Protein AF-A0A090RK33-F1 (afdb_monomer_lite)

Sequence (151 aa):
MLLEAMMSAGLDEEGARKAISLGEDEPYLIERVTELEAEVFFLESMLAEKTRNYVGRDQAAQERRQLGELILESVSSMPVFISNEQKAAIMRLESQDDMKVVANMFESIGRANFGDLPIGQSQSVIVDRAEGHNQTILKHSISFDAQRKFG

Structure (mmCIF, N/CA/C/O backbone):
data_AF-A0A090RK33-F1
#
_entry.id   AF-A0A090RK33-F1
#
loop_
_atom_site.group_PDB
_atom_site.id
_atom_site.type_symbol
_atom_site.label_atom_id
_atom_site.label_alt_id
_atom_site.label_comp_id
_atom_site.label_asym_id
_atom_site.label_entity_id
_atom_site.label_seq_id
_atom_site.pdbx_PDB_ins_code
_atom_site.Cartn_x
_atom_site.Cartn_y
_atom_site.Cartn_z
_atom_site.occupancy
_atom_site.B_iso_or_equiv
_atom_site.auth_seq_id
_atom_site.auth_comp_id
_atom_site.auth_asym_id
_atom_site.auth_atom_id
_atom_site.pdbx_PDB_model_num
ATOM 1 N N . MET A 1 1 ? 41.409 7.367 -56.963 1.00 67.31 1 MET A N 1
ATOM 2 C CA . MET A 1 1 ? 42.375 6.915 -55.936 1.00 67.31 1 MET A CA 1
ATOM 3 C C . MET A 1 1 ? 41.826 5.821 -55.018 1.00 67.31 1 MET A C 1
ATOM 5 O O . MET A 1 1 ? 42.338 4.721 -55.131 1.00 67.31 1 MET A O 1
ATOM 9 N N . LEU A 1 2 ? 40.805 6.031 -54.168 1.00 73.81 2 LEU A N 1
ATOM 10 C CA . LEU A 1 2 ? 40.283 4.940 -53.307 1.00 73.81 2 LEU A CA 1
ATOM 11 C C . LEU A 1 2 ? 39.613 3.814 -54.121 1.00 73.81 2 LEU A C 1
ATOM 13 O O . LEU A 1 2 ? 39.944 2.648 -53.947 1.00 73.81 2 LEU A O 1
ATOM 17 N N . LEU A 1 3 ? 38.747 4.174 -55.076 1.00 73.62 3 LEU A N 1
ATOM 18 C CA . LEU A 1 3 ? 38.077 3.219 -55.968 1.00 73.62 3 LEU A CA 1
ATOM 19 C C . LEU A 1 3 ? 39.083 2.371 -56.769 1.00 73.62 3 LEU A C 1
ATOM 21 O O . LEU A 1 3 ? 38.978 1.152 -56.808 1.00 73.62 3 LEU A O 1
ATOM 25 N N . GLU A 1 4 ? 40.104 3.008 -57.344 1.00 77.69 4 GLU A N 1
ATOM 26 C CA . GLU A 1 4 ? 41.168 2.320 -58.093 1.00 77.69 4 GLU A CA 1
ATOM 27 C C . GLU A 1 4 ? 42.019 1.406 -57.205 1.00 77.69 4 GLU A C 1
ATOM 29 O O . GLU A 1 4 ? 42.438 0.345 -57.656 1.00 77.69 4 GLU A O 1
ATOM 34 N N . ALA A 1 5 ? 42.262 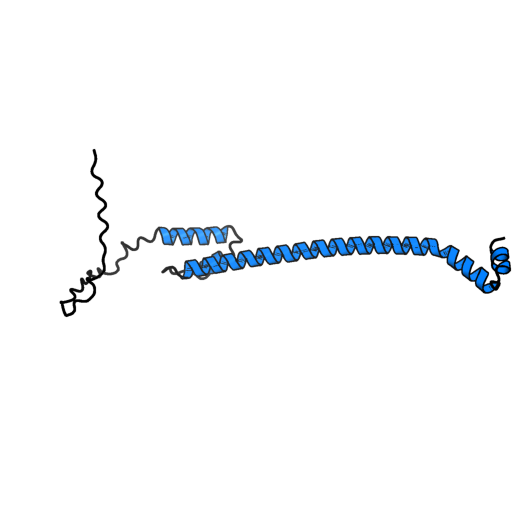1.788 -55.946 1.00 78.94 5 ALA A N 1
ATOM 35 C CA . ALA A 1 5 ? 42.975 0.952 -54.983 1.00 78.94 5 ALA A CA 1
ATOM 36 C C . ALA A 1 5 ? 42.158 -0.285 -54.568 1.00 78.94 5 ALA A C 1
ATOM 38 O O . ALA A 1 5 ? 42.719 -1.348 -54.329 1.00 78.94 5 ALA A O 1
ATOM 39 N N . MET A 1 6 ? 40.829 -0.171 -54.515 1.00 74.38 6 MET A N 1
ATOM 40 C CA . MET A 1 6 ? 39.944 -1.305 -54.229 1.00 74.38 6 MET A CA 1
ATOM 41 C C . MET A 1 6 ? 39.801 -2.229 -55.443 1.00 74.38 6 MET A C 1
ATOM 43 O O . MET A 1 6 ? 39.843 -3.449 -55.297 1.00 74.38 6 MET A O 1
ATOM 47 N N . MET A 1 7 ? 39.735 -1.659 -56.648 1.00 77.56 7 MET A N 1
ATOM 48 C CA . MET A 1 7 ? 39.747 -2.430 -57.893 1.00 77.56 7 MET A C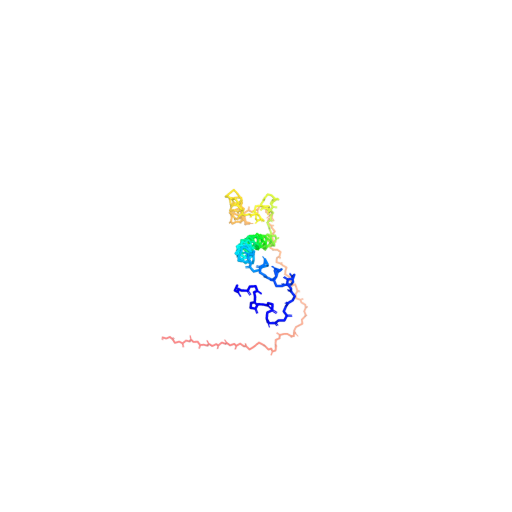A 1
ATOM 49 C C . MET A 1 7 ? 41.085 -3.156 -58.108 1.00 77.56 7 MET A C 1
ATOM 51 O O . MET A 1 7 ? 41.099 -4.300 -58.556 1.00 77.56 7 MET A O 1
ATOM 55 N N . SER A 1 8 ? 42.219 -2.547 -57.735 1.00 81.31 8 SER A N 1
ATOM 56 C CA . SER A 1 8 ? 43.533 -3.209 -57.794 1.00 81.31 8 SER A CA 1
ATOM 57 C C . SER A 1 8 ? 43.729 -4.279 -56.712 1.00 81.31 8 SER A C 1
ATOM 59 O O . SER A 1 8 ? 44.517 -5.202 -56.911 1.00 81.31 8 SER A O 1
ATOM 61 N N . ALA A 1 9 ? 42.974 -4.211 -55.610 1.00 79.38 9 ALA A N 1
ATOM 62 C CA . ALA A 1 9 ? 42.894 -5.252 -54.584 1.00 79.38 9 ALA A CA 1
ATOM 63 C C . ALA A 1 9 ? 41.984 -6.439 -54.973 1.00 79.38 9 ALA A C 1
ATOM 65 O O . ALA A 1 9 ? 41.846 -7.383 -54.196 1.00 79.38 9 ALA A O 1
ATOM 66 N N . GLY A 1 10 ? 41.391 -6.419 -56.174 1.00 78.31 10 GLY A N 1
ATOM 67 C CA . GLY A 1 10 ? 40.610 -7.530 -56.722 1.00 78.31 10 GLY A CA 1
ATOM 68 C C . GLY A 1 10 ?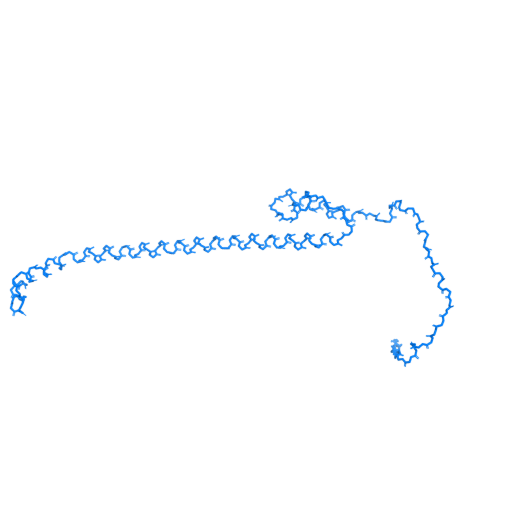 39.102 -7.450 -56.479 1.00 78.31 10 GLY A C 1
ATOM 69 O O . GLY A 1 10 ? 38.414 -8.438 -56.730 1.00 78.31 10 GLY A O 1
ATOM 70 N N . LEU A 1 11 ? 38.579 -6.308 -56.016 1.00 80.75 11 LEU A N 1
ATOM 71 C CA . LEU A 1 11 ? 37.135 -6.058 -56.012 1.00 80.75 11 LEU A CA 1
ATOM 72 C C . LEU A 1 11 ? 36.652 -5.685 -57.418 1.00 80.75 11 LEU A C 1
ATOM 74 O O . LEU A 1 11 ? 37.313 -4.943 -58.147 1.00 80.75 11 LEU A O 1
ATOM 78 N N . ASP A 1 12 ? 35.476 -6.181 -57.785 1.00 85.12 12 ASP A N 1
ATOM 79 C CA . ASP A 1 12 ? 34.761 -5.727 -58.969 1.00 85.12 12 ASP A CA 1
ATOM 80 C C . ASP A 1 12 ? 34.331 -4.260 -58.807 1.00 85.12 12 ASP A C 1
ATOM 82 O O . ASP A 1 12 ? 34.156 -3.754 -57.699 1.00 85.12 12 ASP A O 1
ATOM 86 N N . GLU A 1 13 ? 34.186 -3.536 -59.920 1.00 81.56 13 GLU A N 1
ATOM 87 C CA . GLU A 1 13 ? 33.856 -2.104 -59.882 1.00 81.56 13 GLU A CA 1
ATOM 88 C C . GLU A 1 13 ? 32.536 -1.842 -59.136 1.00 81.56 13 GLU A C 1
ATOM 90 O O . GLU A 1 13 ? 32.405 -0.860 -58.404 1.00 81.56 13 GLU A O 1
ATOM 95 N N . GLU A 1 14 ? 31.571 -2.750 -59.278 1.00 78.25 14 GLU A N 1
ATOM 96 C CA . GLU A 1 14 ? 30.273 -2.672 -58.617 1.00 78.25 14 GLU A CA 1
ATOM 97 C C . GLU A 1 14 ? 30.380 -2.936 -57.105 1.00 78.25 14 GLU A C 1
ATOM 99 O O . GLU A 1 14 ? 29.824 -2.173 -56.310 1.00 78.25 14 GLU A O 1
ATOM 104 N N . GLY A 1 15 ? 31.167 -3.930 -56.679 1.00 76.38 15 GLY A N 1
ATOM 105 C CA . GLY A 1 15 ? 31.439 -4.196 -55.266 1.00 76.38 15 GLY A CA 1
ATOM 106 C C . GLY A 1 15 ? 32.278 -3.107 -54.598 1.00 76.38 15 GLY A C 1
ATOM 107 O O . GLY A 1 15 ? 31.989 -2.727 -53.463 1.00 76.38 15 GLY A O 1
ATOM 108 N N . ALA A 1 16 ? 33.255 -2.530 -55.305 1.00 78.06 16 ALA A N 1
ATOM 109 C CA . ALA A 1 16 ? 34.055 -1.408 -54.814 1.00 78.06 16 ALA A CA 1
ATOM 110 C C . ALA A 1 16 ? 33.200 -0.145 -54.612 1.00 78.06 16 ALA A C 1
ATOM 112 O O . ALA A 1 16 ? 33.298 0.505 -53.572 1.00 78.06 16 ALA A O 1
ATOM 113 N N . ARG A 1 17 ? 32.305 0.178 -55.558 1.00 76.69 17 ARG A N 1
ATOM 114 C CA . ARG A 1 17 ? 31.351 1.294 -55.409 1.00 76.69 17 ARG A CA 1
ATOM 115 C C . ARG A 1 17 ? 30.373 1.057 -54.263 1.00 76.69 17 ARG A C 1
ATOM 117 O O . ARG A 1 17 ? 30.116 1.976 -53.490 1.00 76.69 17 ARG A O 1
ATOM 124 N N . LYS A 1 18 ? 29.871 -0.172 -54.116 1.00 76.62 18 LYS A N 1
ATOM 125 C CA . LYS A 1 18 ? 28.947 -0.534 -53.035 1.00 76.62 18 LYS A CA 1
ATOM 126 C C . LYS A 1 18 ? 29.607 -0.435 -51.657 1.00 76.62 18 LYS A C 1
ATOM 128 O O . LYS A 1 18 ? 29.000 0.102 -50.736 1.00 76.62 18 LYS A O 1
ATOM 133 N N . ALA A 1 19 ? 30.856 -0.879 -51.523 1.00 71.12 19 ALA A N 1
ATOM 134 C CA . ALA A 1 19 ? 31.624 -0.762 -50.284 1.00 71.12 19 ALA A CA 1
ATOM 135 C C . ALA A 1 19 ? 31.890 0.701 -49.891 1.00 71.12 19 ALA A C 1
ATOM 137 O O . ALA A 1 19 ? 31.779 1.044 -48.717 1.00 71.12 19 ALA A O 1
ATOM 138 N N . ILE A 1 20 ? 32.179 1.567 -50.868 1.00 73.19 20 ILE A N 1
ATOM 139 C CA . ILE A 1 20 ? 32.341 3.008 -50.631 1.00 73.19 20 ILE A CA 1
ATOM 140 C C . ILE A 1 20 ? 31.012 3.631 -50.188 1.00 73.19 20 ILE A C 1
ATOM 142 O O . ILE A 1 20 ? 30.992 4.322 -49.178 1.00 73.19 20 ILE A O 1
ATOM 146 N N . SER A 1 21 ? 29.896 3.312 -50.856 1.00 71.62 21 SER A N 1
ATOM 147 C CA . SER A 1 21 ? 28.578 3.835 -50.459 1.00 71.62 21 SER A CA 1
ATOM 148 C C . SER A 1 21 ? 28.126 3.363 -49.072 1.00 71.62 21 SER A C 1
ATOM 150 O O . SER A 1 21 ? 27.534 4.134 -48.329 1.00 71.62 21 SER A O 1
ATOM 152 N N . LEU A 1 22 ? 28.446 2.121 -48.682 1.00 67.62 22 LEU A N 1
ATOM 153 C CA . LEU A 1 22 ? 28.168 1.634 -47.326 1.00 67.62 22 LEU A CA 1
ATOM 154 C C . LEU A 1 22 ? 29.016 2.368 -46.278 1.00 67.62 22 LEU A C 1
ATOM 156 O O . LEU A 1 22 ? 28.509 2.697 -45.212 1.00 67.62 22 LEU A O 1
ATOM 160 N N . GLY A 1 23 ? 30.286 2.649 -46.584 1.00 64.38 23 GLY A N 1
ATOM 161 C CA . GLY A 1 23 ? 31.172 3.395 -45.689 1.00 64.38 23 GLY A CA 1
ATOM 162 C C . GLY A 1 23 ? 30.801 4.873 -45.520 1.00 64.38 23 GLY A C 1
ATOM 163 O O . GLY A 1 23 ? 31.182 5.474 -44.518 1.00 64.38 23 GLY A O 1
ATOM 164 N N . GLU A 1 24 ? 30.065 5.459 -46.468 1.00 64.94 24 GLU A N 1
ATOM 165 C CA . GLU A 1 24 ? 29.602 6.854 -46.405 1.00 64.94 24 GLU A CA 1
ATOM 166 C C . GLU A 1 24 ? 28.380 7.037 -45.480 1.00 64.94 24 GLU A C 1
ATOM 168 O O . GLU A 1 24 ? 28.282 8.071 -44.816 1.00 64.94 24 GLU A O 1
ATOM 173 N N . ASP A 1 25 ? 27.511 6.025 -45.358 1.00 63.41 25 ASP A N 1
ATOM 174 C CA . ASP A 1 25 ? 26.303 6.059 -44.509 1.00 63.41 25 ASP A CA 1
ATOM 175 C C . ASP A 1 25 ? 26.499 5.431 -43.105 1.00 63.41 25 ASP A C 1
ATOM 177 O O . ASP A 1 25 ? 25.783 5.770 -42.160 1.00 63.41 25 ASP A O 1
ATOM 181 N N . GLU A 1 26 ? 27.498 4.556 -42.928 1.00 62.34 26 GLU A N 1
ATOM 182 C CA . GLU A 1 26 ? 27.897 3.932 -41.648 1.00 62.34 26 GLU A CA 1
ATOM 183 C C . GLU A 1 26 ? 28.073 4.894 -40.450 1.00 62.34 26 GLU A C 1
ATOM 185 O O . GLU A 1 26 ? 27.560 4.576 -39.374 1.00 62.34 26 GLU A O 1
ATOM 190 N N . PRO A 1 27 ? 28.735 6.068 -40.558 1.00 63.50 27 PRO A N 1
ATOM 191 C CA . PRO A 1 27 ? 28.944 6.930 -39.390 1.00 63.50 27 PRO A CA 1
ATOM 192 C C . PRO A 1 27 ? 27.631 7.455 -38.789 1.00 63.50 27 PRO A C 1
ATOM 194 O O . PRO A 1 27 ? 27.517 7.545 -37.567 1.00 63.50 27 PRO A O 1
ATOM 197 N N . TYR A 1 28 ? 26.618 7.720 -39.620 1.00 70.44 28 TYR A N 1
ATOM 198 C CA . TYR A 1 28 ? 25.293 8.150 -39.158 1.00 70.44 28 TYR A CA 1
ATOM 199 C C . TYR A 1 28 ? 24.502 7.007 -38.518 1.00 70.44 28 TYR A C 1
ATOM 201 O O . TYR A 1 28 ? 23.726 7.227 -37.588 1.00 70.44 28 TYR A O 1
ATOM 209 N N . LEU A 1 29 ? 24.699 5.776 -38.996 1.00 76.62 29 LEU A N 1
ATOM 210 C CA . LEU A 1 29 ? 24.074 4.592 -38.411 1.00 76.62 29 LEU A CA 1
ATOM 211 C C . LEU A 1 29 ? 24.670 4.272 -37.041 1.00 76.62 29 LEU A C 1
ATOM 213 O O . LEU A 1 29 ? 23.917 3.976 -36.117 1.00 76.62 29 LEU A O 1
ATOM 217 N N . ILE A 1 30 ? 25.991 4.382 -36.886 1.00 81.69 30 ILE A N 1
ATOM 218 C CA . ILE A 1 30 ? 26.664 4.166 -35.601 1.00 81.69 30 ILE A CA 1
ATOM 219 C C . ILE A 1 30 ? 26.205 5.209 -34.580 1.00 81.69 30 ILE A C 1
ATOM 221 O O . ILE A 1 30 ? 25.823 4.836 -33.476 1.00 81.69 30 ILE A O 1
ATOM 225 N N . GLU A 1 31 ? 26.186 6.494 -34.943 1.00 83.31 31 GLU A N 1
ATOM 226 C CA . GLU A 1 31 ? 25.705 7.563 -34.056 1.00 83.31 31 GLU A CA 1
ATOM 227 C C . GLU A 1 31 ? 24.237 7.352 -33.663 1.00 83.31 31 GLU A C 1
ATOM 229 O O . GLU A 1 31 ? 23.875 7.445 -32.492 1.00 83.31 31 GLU A O 1
ATOM 234 N N . ARG A 1 32 ? 23.387 6.955 -34.615 1.00 82.88 32 ARG A N 1
ATOM 235 C CA . ARG A 1 32 ? 21.981 6.678 -34.318 1.00 82.88 32 ARG A CA 1
ATOM 236 C C . ARG A 1 32 ? 21.792 5.464 -33.408 1.00 82.88 32 ARG A C 1
ATOM 238 O O . ARG A 1 32 ? 20.897 5.466 -32.566 1.00 82.88 32 ARG A O 1
ATOM 245 N N . VAL A 1 33 ? 22.593 4.418 -33.592 1.00 88.62 33 VAL A N 1
ATOM 246 C CA . VAL A 1 33 ? 22.543 3.215 -32.752 1.00 88.62 33 VAL A CA 1
ATOM 247 C C . VAL A 1 33 ? 23.013 3.537 -31.338 1.00 88.62 33 VAL A C 1
ATOM 249 O O . VAL A 1 33 ? 22.324 3.164 -30.394 1.00 88.62 33 VAL A O 1
ATOM 252 N N . THR A 1 34 ? 24.101 4.291 -31.169 1.00 88.50 34 THR A N 1
ATOM 253 C CA . THR A 1 34 ? 24.590 4.662 -29.831 1.00 88.50 34 THR A CA 1
ATOM 254 C C . THR A 1 34 ? 23.619 5.583 -29.092 1.00 88.50 34 THR A C 1
ATOM 256 O O . THR A 1 34 ? 23.419 5.413 -27.888 1.00 88.50 34 THR A O 1
ATOM 259 N N . GLU A 1 35 ? 22.958 6.514 -29.789 1.00 92.31 35 GLU A N 1
ATOM 260 C CA . GLU A 1 35 ? 21.871 7.324 -29.223 1.00 92.31 35 GLU A CA 1
ATOM 261 C C . GLU A 1 35 ? 20.715 6.457 -28.712 1.00 92.31 35 GLU A C 1
ATOM 263 O O . GLU A 1 35 ? 20.247 6.636 -27.586 1.00 92.31 35 GLU A O 1
ATOM 268 N N . LEU A 1 36 ? 20.259 5.503 -29.530 1.00 92.81 36 LEU A N 1
ATOM 269 C CA . LEU A 1 36 ? 19.161 4.606 -29.173 1.00 92.81 36 LEU A CA 1
ATOM 270 C C . LEU A 1 36 ? 19.543 3.677 -28.019 1.00 92.81 36 LEU A C 1
ATOM 272 O O . LEU A 1 36 ? 18.731 3.442 -27.129 1.00 92.81 36 LEU A O 1
ATOM 276 N N . GLU A 1 37 ? 20.774 3.174 -27.993 1.00 92.94 37 GLU A N 1
ATOM 277 C CA . GLU A 1 37 ? 21.291 2.370 -26.883 1.00 92.94 37 GLU A CA 1
ATOM 278 C C . GLU A 1 37 ? 21.335 3.175 -25.577 1.00 92.94 37 GLU A C 1
ATOM 280 O O . GLU A 1 37 ? 20.924 2.675 -24.526 1.00 92.94 37 GLU A O 1
ATOM 285 N N . ALA A 1 38 ? 21.766 4.439 -25.636 1.00 94.88 38 ALA A N 1
ATOM 286 C CA . ALA A 1 38 ? 21.752 5.333 -24.482 1.00 94.88 38 ALA A CA 1
ATOM 287 C C . ALA A 1 38 ? 20.321 5.609 -23.987 1.00 94.88 38 ALA A C 1
ATOM 289 O O . ALA A 1 38 ? 20.075 5.621 -22.777 1.00 94.88 38 ALA A O 1
ATOM 290 N N . GLU A 1 39 ? 19.365 5.786 -24.904 1.00 96.25 39 GLU A N 1
ATOM 291 C CA . GLU A 1 39 ? 17.947 5.954 -24.574 1.00 96.25 39 GLU A CA 1
ATOM 292 C C . GLU A 1 39 ? 17.358 4.690 -23.932 1.00 96.25 39 GLU A C 1
ATOM 294 O O . GLU A 1 39 ? 16.682 4.779 -22.904 1.00 96.25 39 GLU A O 1
ATOM 299 N N . VAL A 1 40 ? 17.658 3.506 -24.474 1.00 96.06 40 VAL A N 1
ATOM 300 C CA . VAL A 1 40 ? 17.235 2.220 -23.898 1.00 96.06 40 VAL A CA 1
ATOM 301 C C . VAL A 1 40 ? 17.774 2.070 -22.481 1.00 96.06 40 VAL A C 1
ATOM 303 O O . VAL A 1 40 ? 17.000 1.800 -21.565 1.00 96.06 40 VAL A O 1
ATOM 306 N N . PHE A 1 41 ? 19.065 2.327 -22.268 1.00 96.31 41 PHE A N 1
ATOM 307 C CA . PHE A 1 41 ? 19.671 2.236 -20.942 1.00 96.31 41 PHE A CA 1
ATOM 308 C C . PHE A 1 41 ? 19.008 3.188 -19.933 1.00 96.31 41 PHE A C 1
ATOM 310 O O . PHE A 1 41 ? 18.744 2.825 -18.782 1.00 96.31 41 PHE A O 1
ATOM 317 N N . PHE A 1 42 ? 18.686 4.410 -20.361 1.00 96.44 42 PHE A N 1
ATOM 318 C CA . PHE A 1 42 ? 17.964 5.367 -19.530 1.00 96.44 42 PHE A CA 1
ATOM 319 C C . PHE A 1 42 ? 16.554 4.872 -19.170 1.00 96.44 42 PHE A C 1
ATOM 321 O O . PHE A 1 42 ? 16.157 4.920 -18.001 1.00 96.44 42 PHE A O 1
ATOM 328 N N . LEU A 1 43 ? 15.806 4.359 -20.148 1.00 96.56 43 LEU A N 1
ATOM 329 C CA . LEU A 1 43 ? 14.457 3.835 -19.936 1.00 96.56 43 LEU A CA 1
ATOM 330 C C . LEU A 1 43 ? 14.453 2.597 -19.034 1.00 96.56 43 LEU A C 1
ATOM 332 O O . LEU A 1 43 ? 13.594 2.483 -18.157 1.00 96.56 43 LEU A O 1
ATOM 336 N N . GLU A 1 44 ? 15.424 1.701 -19.194 1.00 96.06 44 GLU A N 1
ATOM 337 C CA . GLU A 1 44 ? 15.609 0.539 -18.325 1.00 96.06 44 GLU A CA 1
ATOM 338 C C . GLU A 1 44 ? 15.902 0.957 -16.882 1.00 96.06 44 GLU A C 1
ATOM 340 O O . GLU A 1 44 ? 15.301 0.417 -15.950 1.00 96.06 44 GLU A O 1
ATOM 345 N N . SER A 1 45 ? 16.746 1.974 -16.687 1.00 95.50 45 SER A N 1
ATOM 346 C CA . SER A 1 45 ? 17.022 2.548 -15.366 1.00 95.50 45 SER A CA 1
ATOM 347 C C . SER A 1 45 ? 15.756 3.125 -14.719 1.00 95.50 45 SER A C 1
ATOM 349 O O . SER A 1 45 ? 15.423 2.788 -13.578 1.00 95.50 45 SER A O 1
ATOM 351 N N . MET A 1 46 ? 14.975 3.915 -15.467 1.00 95.69 46 MET A N 1
ATOM 352 C CA . MET A 1 46 ? 13.693 4.447 -14.987 1.00 95.69 46 MET A CA 1
ATOM 353 C C . MET A 1 46 ? 12.690 3.339 -14.640 1.00 95.69 46 MET A C 1
ATOM 355 O O . MET A 1 46 ? 11.937 3.456 -13.667 1.00 95.69 46 MET A O 1
ATOM 359 N N . LEU A 1 47 ? 12.648 2.266 -15.432 1.00 94.31 47 LEU A N 1
ATOM 360 C CA . LEU A 1 47 ? 11.764 1.128 -15.191 1.00 94.31 47 LEU A CA 1
ATOM 361 C C . LEU A 1 47 ? 12.188 0.369 -13.932 1.00 94.31 47 LEU A C 1
ATOM 363 O O . LEU A 1 47 ? 11.335 0.051 -13.096 1.00 94.31 47 LEU A O 1
ATOM 367 N N . ALA A 1 48 ? 13.487 0.129 -13.753 1.00 94.00 48 ALA A N 1
ATOM 368 C CA . ALA A 1 48 ? 14.033 -0.499 -12.557 1.00 94.00 48 ALA A CA 1
ATOM 369 C C . ALA A 1 48 ? 13.713 0.322 -11.297 1.00 94.00 48 ALA A C 1
ATOM 371 O O . ALA A 1 48 ? 13.253 -0.233 -10.295 1.00 94.00 48 ALA A O 1
ATOM 372 N N . GLU A 1 49 ? 13.868 1.647 -11.358 1.00 91.19 49 GLU A N 1
ATOM 373 C CA . GLU A 1 49 ? 13.534 2.544 -10.252 1.00 91.19 49 GLU A CA 1
ATOM 374 C C . GLU A 1 49 ? 12.034 2.518 -9.928 1.00 91.19 49 GLU A C 1
ATOM 376 O O . GLU A 1 49 ? 11.644 2.340 -8.769 1.00 91.19 49 GLU A O 1
ATOM 381 N N . LYS A 1 50 ? 11.168 2.623 -10.946 1.00 91.25 50 LYS A N 1
ATOM 382 C CA . LYS A 1 50 ? 9.715 2.513 -10.752 1.00 91.25 50 LYS A CA 1
ATOM 383 C C . LYS A 1 50 ? 9.335 1.181 -10.121 1.00 91.25 50 LYS A C 1
ATOM 385 O O . LYS A 1 50 ? 8.580 1.168 -9.153 1.00 91.25 50 LYS A O 1
ATOM 390 N N . THR A 1 51 ? 9.876 0.079 -10.630 1.00 90.31 51 THR A N 1
ATOM 391 C CA . THR A 1 51 ? 9.581 -1.266 -10.121 1.00 90.31 51 THR A CA 1
ATOM 392 C C . THR A 1 51 ? 9.997 -1.396 -8.660 1.00 90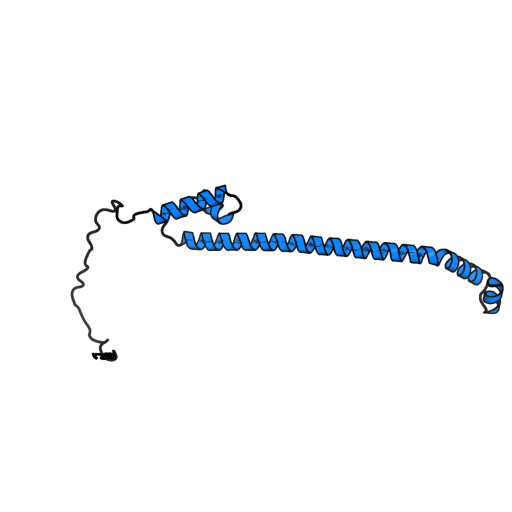.31 51 THR A C 1
ATOM 394 O O . THR A 1 51 ? 9.207 -1.853 -7.837 1.00 90.31 51 THR A O 1
ATOM 397 N N . ARG A 1 52 ? 11.188 -0.904 -8.299 1.00 88.75 52 ARG A N 1
ATOM 398 C CA . ARG A 1 52 ? 11.655 -0.869 -6.907 1.00 88.75 52 ARG A CA 1
ATOM 399 C C . ARG A 1 52 ? 10.717 -0.067 -6.002 1.00 88.75 52 ARG A C 1
ATOM 401 O O . ARG A 1 52 ? 10.418 -0.506 -4.894 1.00 88.75 52 ARG A O 1
ATOM 408 N N . ASN A 1 53 ? 10.227 1.076 -6.478 1.00 88.56 53 ASN A N 1
ATOM 409 C CA . ASN A 1 53 ? 9.297 1.919 -5.729 1.00 88.56 53 ASN A CA 1
ATOM 410 C C . ASN A 1 53 ? 7.930 1.250 -5.517 1.00 88.56 53 ASN A C 1
ATOM 412 O O . ASN A 1 53 ? 7.365 1.373 -4.430 1.00 88.56 53 ASN A O 1
ATOM 416 N N . TYR A 1 54 ? 7.399 0.534 -6.513 1.00 84.06 54 TYR A N 1
ATOM 417 C CA . TYR A 1 54 ? 6.156 -0.230 -6.355 1.00 84.06 54 TYR A CA 1
ATOM 418 C C . TYR A 1 54 ? 6.328 -1.385 -5.370 1.00 84.06 54 TYR A C 1
ATOM 420 O O . TYR A 1 54 ? 5.573 -1.469 -4.405 1.00 84.06 54 TYR A O 1
ATOM 428 N N . VAL A 1 55 ? 7.378 -2.197 -5.535 1.00 86.50 55 VAL A N 1
ATOM 429 C CA . VAL A 1 55 ? 7.661 -3.324 -4.632 1.00 86.50 55 VAL A CA 1
ATOM 430 C C . VAL A 1 55 ? 7.850 -2.846 -3.191 1.00 86.50 55 VAL A C 1
ATOM 432 O O . VAL A 1 55 ? 7.278 -3.430 -2.276 1.00 86.50 55 VAL A O 1
ATOM 435 N N . GLY A 1 56 ? 8.586 -1.752 -2.973 1.00 81.81 56 GLY A N 1
ATOM 436 C CA . GLY A 1 56 ? 8.776 -1.197 -1.631 1.00 81.81 56 GLY A CA 1
ATOM 437 C C . GLY A 1 56 ? 7.477 -0.688 -0.995 1.00 81.81 56 GLY A C 1
ATOM 438 O O . GLY A 1 56 ? 7.265 -0.854 0.205 1.00 81.81 56 GLY A O 1
ATOM 439 N N . ARG A 1 57 ? 6.573 -0.096 -1.787 1.00 81.44 57 ARG A N 1
ATOM 440 C CA . ARG A 1 57 ? 5.259 0.355 -1.297 1.00 81.44 57 ARG A CA 1
ATOM 441 C C . ARG A 1 57 ? 4.341 -0.811 -0.954 1.00 81.44 57 ARG A C 1
ATOM 443 O O . ARG A 1 57 ? 3.674 -0.751 0.078 1.00 81.44 57 ARG A O 1
ATOM 450 N N . ASP A 1 58 ? 4.333 -1.849 -1.782 1.00 84.75 58 ASP A N 1
ATOM 451 C CA . ASP A 1 58 ? 3.524 -3.045 -1.555 1.00 84.75 58 ASP A CA 1
ATOM 452 C C . ASP A 1 58 ? 4.005 -3.809 -0.318 1.00 84.75 58 ASP A C 1
ATOM 454 O O . ASP A 1 58 ? 3.188 -4.191 0.518 1.00 84.75 58 ASP A O 1
ATOM 458 N N . GLN A 1 59 ? 5.324 -3.935 -0.134 1.00 86.69 59 GLN A N 1
ATOM 459 C CA . GLN A 1 59 ? 5.913 -4.521 1.074 1.00 86.69 59 GLN A CA 1
ATOM 460 C C . GLN A 1 59 ? 5.515 -3.740 2.330 1.00 86.69 59 GLN A C 1
ATOM 462 O O . GLN A 1 59 ? 4.980 -4.326 3.267 1.00 86.69 59 GLN A O 1
ATOM 467 N N . ALA A 1 60 ? 5.660 -2.411 2.327 1.00 84.44 60 ALA A N 1
ATOM 468 C CA . ALA A 1 60 ? 5.264 -1.584 3.467 1.00 84.44 60 ALA A CA 1
ATOM 469 C C . ALA A 1 60 ? 3.753 -1.660 3.764 1.00 84.44 60 ALA A C 1
ATOM 471 O O . ALA A 1 60 ? 3.330 -1.602 4.919 1.00 84.44 60 ALA A O 1
ATOM 472 N N . ALA A 1 61 ? 2.908 -1.777 2.734 1.00 84.38 61 ALA A N 1
ATOM 473 C CA . ALA A 1 61 ? 1.472 -1.983 2.918 1.00 84.38 61 ALA A CA 1
ATOM 474 C C . ALA A 1 61 ? 1.162 -3.368 3.507 1.00 84.38 61 ALA A C 1
ATOM 476 O O . ALA A 1 61 ? 0.277 -3.491 4.355 1.00 84.38 61 ALA A O 1
ATOM 477 N N . GLN A 1 62 ? 1.896 -4.398 3.089 1.00 87.00 62 GLN A N 1
ATOM 478 C CA . GLN A 1 62 ? 1.740 -5.756 3.594 1.00 87.00 62 GLN A CA 1
ATOM 479 C C . GLN A 1 62 ? 2.197 -5.884 5.051 1.00 87.00 62 GLN A C 1
ATOM 481 O O . GLN A 1 62 ? 1.465 -6.452 5.858 1.00 87.00 62 GLN A O 1
ATOM 486 N N . GLU A 1 63 ? 3.334 -5.289 5.412 1.00 87.38 63 GLU A N 1
ATOM 487 C CA . GLU A 1 63 ? 3.824 -5.227 6.795 1.00 87.38 63 GLU A CA 1
ATOM 488 C C . GLU A 1 63 ? 2.811 -4.546 7.725 1.00 87.38 63 GLU A C 1
ATOM 490 O O . GLU A 1 63 ? 2.521 -5.048 8.810 1.00 87.38 63 GLU A O 1
ATOM 495 N N . ARG A 1 64 ? 2.200 -3.438 7.280 1.00 86.06 64 ARG A N 1
ATOM 496 C CA . ARG A 1 64 ? 1.144 -2.755 8.045 1.00 86.06 64 ARG A CA 1
ATOM 497 C C . ARG A 1 64 ? -0.077 -3.640 8.281 1.00 86.06 64 ARG A C 1
ATOM 499 O O . ARG A 1 64 ? -0.599 -3.661 9.393 1.00 86.06 64 ARG A O 1
ATOM 506 N N . ARG A 1 65 ? -0.518 -4.391 7.267 1.00 87.38 65 ARG A N 1
ATOM 507 C CA . ARG A 1 65 ? -1.646 -5.328 7.412 1.00 87.38 65 ARG A CA 1
ATOM 508 C C . ARG A 1 65 ? -1.321 -6.454 8.385 1.00 87.38 65 ARG A C 1
ATOM 510 O O . ARG A 1 65 ? -2.129 -6.723 9.263 1.00 87.38 65 ARG A O 1
ATOM 517 N N . GLN A 1 66 ? -0.134 -7.049 8.272 1.00 89.31 66 GLN A N 1
ATOM 518 C CA . GLN A 1 66 ? 0.321 -8.100 9.188 1.00 89.31 66 GLN A CA 1
ATOM 519 C C . GLN A 1 66 ? 0.379 -7.605 10.637 1.00 89.31 66 GLN A C 1
ATOM 521 O O . GLN A 1 66 ? -0.058 -8.300 11.551 1.00 89.31 66 GLN A O 1
ATOM 526 N N . LEU A 1 67 ? 0.868 -6.380 10.853 1.00 87.81 67 LEU A N 1
ATOM 527 C CA . LEU A 1 67 ? 0.854 -5.756 12.173 1.00 87.81 67 LEU A CA 1
ATOM 528 C C . LEU A 1 67 ? -0.581 -5.571 12.693 1.00 87.81 67 LEU A C 1
ATOM 530 O O . LEU A 1 67 ? -0.858 -5.898 13.846 1.00 87.81 67 LEU A O 1
ATOM 534 N N . GLY A 1 68 ? -1.492 -5.078 11.850 1.00 87.56 68 GLY A N 1
ATOM 535 C CA . GLY A 1 68 ? -2.908 -4.923 12.190 1.00 87.56 68 GLY A CA 1
ATOM 536 C C . GLY A 1 68 ? -3.576 -6.247 12.574 1.00 87.56 68 GLY A C 1
ATOM 537 O O . GLY A 1 68 ? -4.293 -6.299 13.572 1.00 87.56 68 GLY A O 1
ATOM 538 N N . GLU A 1 69 ? -3.288 -7.325 11.842 1.00 90.31 69 GLU A N 1
ATOM 539 C CA . GLU A 1 69 ? -3.778 -8.679 12.138 1.00 90.31 69 GLU A CA 1
ATOM 540 C C . GLU A 1 69 ? -3.276 -9.177 13.494 1.00 90.31 69 GLU A C 1
ATOM 542 O O . GLU A 1 69 ? -4.074 -9.646 14.305 1.00 90.31 69 GLU A O 1
ATOM 547 N N . LEU A 1 70 ? -1.983 -9.003 13.781 1.00 89.38 70 LEU A N 1
ATOM 548 C CA . LEU A 1 70 ? -1.379 -9.422 15.048 1.00 89.38 70 LEU A CA 1
ATOM 549 C C . LEU A 1 70 ? -1.973 -8.661 16.241 1.00 89.38 70 LEU A C 1
ATOM 551 O O . LEU A 1 70 ? -2.260 -9.249 17.289 1.00 89.38 70 LEU A O 1
ATOM 555 N N . ILE A 1 71 ? -2.195 -7.351 16.091 1.00 89.31 71 ILE A N 1
ATOM 556 C CA . ILE A 1 71 ? -2.857 -6.544 17.123 1.00 89.31 71 ILE A CA 1
ATOM 557 C C . ILE A 1 71 ? -4.299 -7.020 17.299 1.00 89.31 71 ILE A C 1
ATOM 559 O O . ILE A 1 71 ? -4.740 -7.230 18.427 1.00 89.31 71 ILE A O 1
ATOM 563 N N . LEU A 1 72 ? -5.036 -7.229 16.209 1.00 90.44 72 LEU A N 1
ATOM 564 C CA . LEU A 1 72 ? -6.422 -7.680 16.275 1.00 90.44 72 LEU A CA 1
ATOM 565 C C . LEU A 1 72 ? -6.548 -9.059 16.938 1.00 90.44 72 LEU A C 1
ATOM 567 O O . LEU A 1 72 ? -7.461 -9.258 17.741 1.00 90.44 72 LEU A O 1
ATOM 571 N N . GLU A 1 73 ? -5.640 -9.988 16.647 1.00 89.94 73 GLU A N 1
ATOM 572 C CA . GLU A 1 73 ? -5.564 -11.299 17.297 1.00 89.94 73 GLU A CA 1
ATOM 573 C C . GLU A 1 73 ? -5.312 -11.151 18.801 1.00 89.94 73 GLU A C 1
ATOM 575 O O . GLU A 1 73 ? -6.052 -11.699 19.622 1.00 89.94 73 GLU A O 1
ATOM 580 N N . SER A 1 74 ? -4.336 -10.317 19.168 1.00 87.62 74 SER A N 1
ATOM 581 C CA . SER A 1 74 ? -3.996 -10.039 20.565 1.00 87.62 74 SER A CA 1
ATOM 582 C C . SER A 1 74 ? -5.187 -9.465 21.332 1.00 87.62 74 SER A C 1
ATOM 584 O O . SER A 1 74 ? -5.509 -9.926 22.426 1.00 87.62 74 SER A O 1
ATOM 586 N N . VAL A 1 75 ? -5.891 -8.494 20.754 1.00 86.31 75 VAL A N 1
ATOM 587 C CA . VAL A 1 75 ? -7.046 -7.856 21.396 1.00 86.31 75 VAL A CA 1
ATOM 588 C C . VAL A 1 75 ? -8.265 -8.790 21.407 1.00 86.31 75 VAL A C 1
ATOM 590 O O . VAL A 1 75 ? -9.031 -8.777 22.364 1.00 86.31 75 VAL A O 1
ATOM 593 N N . SER A 1 76 ? -8.424 -9.666 20.410 1.00 85.00 76 SER A N 1
ATOM 594 C CA . SER A 1 76 ? -9.501 -10.672 20.388 1.00 85.00 76 SER A CA 1
ATOM 595 C C . SER A 1 76 ? -9.323 -11.766 21.445 1.00 85.00 76 SER A C 1
ATOM 597 O O . SER A 1 76 ? -10.302 -12.399 21.833 1.00 85.00 76 SER A O 1
ATOM 599 N N . SER A 1 77 ? -8.095 -11.987 21.927 1.00 86.19 77 SER A N 1
ATOM 600 C CA . SER A 1 77 ? -7.827 -12.894 23.051 1.00 86.19 77 SER A CA 1
ATOM 601 C C . SER A 1 77 ? -8.232 -12.312 24.414 1.00 86.19 77 SER A C 1
ATOM 603 O O . SER A 1 77 ? -8.336 -13.042 25.401 1.00 86.19 77 SER A O 1
ATOM 605 N N . MET A 1 78 ? -8.475 -10.999 24.485 1.00 83.81 78 MET A N 1
ATOM 606 C CA . MET A 1 78 ? -8.913 -10.331 25.705 1.00 83.81 78 MET A CA 1
ATOM 607 C C . MET A 1 78 ? -10.428 -10.519 25.898 1.00 83.81 78 MET A C 1
ATOM 609 O O . MET A 1 78 ? -11.177 -10.522 24.920 1.00 83.81 78 MET A O 1
ATOM 613 N N . PRO A 1 79 ? -10.928 -10.621 27.144 1.00 80.75 79 PRO A N 1
ATOM 614 C CA . PRO A 1 79 ? -12.354 -10.781 27.431 1.00 80.75 79 PRO A CA 1
ATOM 615 C C . PRO A 1 79 ? -13.114 -9.447 27.304 1.00 80.75 79 PRO A C 1
ATOM 617 O O . PRO A 1 79 ? -13.790 -9.008 28.232 1.00 80.75 79 PRO A O 1
ATOM 620 N N . VAL A 1 80 ? -12.979 -8.768 26.164 1.00 81.50 80 VAL A N 1
ATOM 621 C CA . VAL A 1 80 ? -13.601 -7.468 25.886 1.00 81.50 80 VAL A CA 1
ATOM 622 C C . VAL A 1 80 ? -14.405 -7.526 24.594 1.00 81.50 80 VAL A C 1
ATOM 624 O O . VAL A 1 80 ? -14.012 -8.152 23.611 1.00 81.50 80 VAL A O 1
ATOM 627 N N . PHE A 1 81 ? -15.553 -6.855 24.588 1.00 81.81 81 PHE A N 1
ATOM 628 C CA . PHE A 1 81 ? -16.340 -6.694 23.373 1.00 81.81 81 PHE A CA 1
ATOM 629 C C . PHE A 1 81 ? -15.772 -5.549 22.540 1.00 81.81 81 PHE A C 1
ATOM 631 O O . PHE A 1 81 ? -15.617 -4.433 23.028 1.00 81.81 81 PHE A O 1
ATOM 638 N N . ILE A 1 82 ? -15.493 -5.838 21.271 1.00 85.94 82 ILE A N 1
ATOM 639 C CA . ILE A 1 82 ? -14.907 -4.896 20.317 1.00 85.94 82 ILE A CA 1
ATOM 640 C C . ILE A 1 82 ? -15.900 -4.687 19.179 1.00 85.94 82 ILE A C 1
ATOM 642 O O . ILE A 1 82 ? -16.374 -5.660 18.582 1.00 85.94 82 ILE A O 1
ATOM 646 N N . SER A 1 83 ? -16.199 -3.431 18.852 1.00 88.69 83 SER A N 1
ATOM 647 C CA . SER A 1 83 ? -17.081 -3.099 17.732 1.00 88.69 83 SER A CA 1
ATOM 648 C C . SER A 1 83 ? -16.399 -3.353 16.381 1.00 88.69 83 SER A C 1
ATOM 650 O O . SER A 1 83 ? -15.174 -3.350 16.264 1.00 88.69 83 SER A O 1
ATOM 652 N N . ASN A 1 84 ? -17.187 -3.537 15.318 1.00 88.38 84 ASN A N 1
ATOM 653 C CA . ASN A 1 84 ? -16.635 -3.696 13.965 1.00 88.38 84 ASN A CA 1
ATOM 654 C C . ASN A 1 84 ? -15.853 -2.455 13.502 1.00 88.38 84 ASN A C 1
ATOM 656 O O . ASN A 1 84 ? -14.875 -2.585 12.771 1.00 88.38 84 ASN A O 1
ATOM 660 N N . GLU A 1 85 ? -16.252 -1.268 13.960 1.00 88.25 85 GLU A N 1
ATOM 661 C CA . GLU A 1 85 ? -15.549 -0.014 13.686 1.00 88.25 85 GLU A CA 1
ATOM 662 C C . GLU A 1 85 ? -14.166 0.010 14.347 1.00 88.25 85 GLU A C 1
ATOM 664 O O . GLU A 1 85 ? -13.180 0.327 13.689 1.00 88.25 85 GLU A O 1
ATOM 669 N N . GLN A 1 86 ? -14.067 -0.429 15.604 1.00 88.38 86 GLN A N 1
ATOM 670 C CA . GLN A 1 86 ? -12.795 -0.549 16.320 1.00 88.38 86 GLN A CA 1
ATOM 671 C C . GLN A 1 86 ? -11.867 -1.581 15.666 1.00 88.38 86 GLN A C 1
ATOM 673 O O . GLN A 1 86 ? -10.684 -1.309 15.477 1.00 88.38 86 GLN A O 1
ATOM 678 N N . LYS A 1 87 ? -12.399 -2.734 15.233 1.00 89.31 87 LYS A N 1
ATOM 679 C CA . LYS A 1 87 ? -11.619 -3.731 14.475 1.00 89.31 87 LYS A CA 1
ATOM 680 C C . LYS A 1 87 ? -11.088 -3.153 13.163 1.00 89.31 87 LYS A C 1
ATOM 682 O O . LYS A 1 87 ? -9.923 -3.344 12.826 1.00 89.31 87 LYS A O 1
ATOM 687 N N . ALA A 1 88 ? -11.926 -2.416 12.436 1.00 89.06 88 ALA A N 1
ATOM 688 C CA . ALA A 1 88 ? -11.529 -1.777 11.188 1.00 89.06 88 ALA A CA 1
ATOM 689 C C . ALA A 1 88 ? -10.519 -0.637 11.401 1.00 89.06 88 ALA A C 1
ATOM 691 O O . ALA A 1 88 ? -9.692 -0.402 10.521 1.00 89.06 88 ALA A O 1
ATOM 692 N N . ALA A 1 89 ? -10.581 0.064 12.536 1.00 89.31 89 ALA A N 1
ATOM 693 C CA . ALA A 1 89 ? -9.610 1.088 12.912 1.00 89.31 89 ALA A CA 1
ATOM 694 C C . ALA A 1 89 ? -8.239 0.471 13.240 1.00 89.31 89 ALA A C 1
ATOM 696 O O . ALA A 1 89 ? -7.229 0.974 12.760 1.00 89.31 89 ALA A O 1
ATOM 697 N N . ILE A 1 90 ? -8.203 -0.661 13.959 1.00 88.81 90 ILE A N 1
ATOM 698 C CA . ILE A 1 90 ? -6.970 -1.427 14.238 1.00 88.81 90 ILE A CA 1
ATOM 699 C C . ILE A 1 90 ? -6.320 -1.935 12.943 1.00 88.81 90 ILE A C 1
ATOM 701 O O . ILE A 1 90 ? -5.107 -1.843 12.782 1.00 88.81 90 ILE A O 1
ATOM 705 N N . MET A 1 91 ? -7.120 -2.453 12.008 1.00 88.62 91 MET A N 1
ATOM 706 C CA . MET A 1 91 ? -6.611 -3.007 10.746 1.00 88.62 91 MET A CA 1
ATOM 707 C C . MET A 1 91 ? -6.059 -1.949 9.786 1.00 88.62 91 MET A C 1
ATOM 709 O O . MET A 1 91 ? -5.214 -2.267 8.952 1.00 88.62 91 MET A O 1
ATOM 713 N N . ARG A 1 92 ? -6.570 -0.715 9.862 1.00 86.62 92 ARG A N 1
ATOM 714 C CA . ARG A 1 92 ? -6.144 0.388 8.995 1.00 86.62 92 ARG A CA 1
ATOM 715 C C . ARG A 1 92 ? -5.013 1.183 9.632 1.00 86.62 92 ARG A C 1
ATOM 717 O O . ARG A 1 92 ? -3.949 1.263 9.036 1.00 86.62 92 ARG A O 1
ATOM 724 N N . LEU A 1 93 ? -5.231 1.750 10.824 1.00 82.75 93 LEU A N 1
AT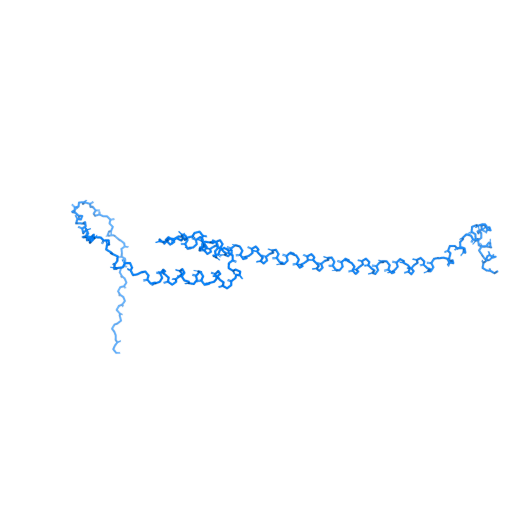OM 725 C CA . LEU A 1 93 ? -4.277 2.631 11.522 1.00 82.75 93 LEU A CA 1
ATOM 726 C C . LEU A 1 93 ? -3.610 3.673 10.596 1.00 82.75 93 LEU A C 1
ATOM 728 O O . LEU A 1 93 ? -2.439 4.013 10.750 1.00 82.75 93 LEU A O 1
ATOM 732 N N . GLU A 1 94 ? -4.358 4.182 9.616 1.00 83.69 94 GLU A N 1
ATOM 733 C CA . GLU A 1 94 ? -3.845 5.097 8.589 1.00 83.69 94 GLU A CA 1
ATOM 734 C C . GLU A 1 94 ? -4.178 6.556 8.909 1.00 83.69 94 GLU A C 1
ATOM 736 O O . GLU A 1 94 ? -3.409 7.460 8.576 1.00 83.69 94 GLU A O 1
ATOM 741 N N . SER A 1 95 ? -5.320 6.797 9.558 1.00 88.31 95 SER A N 1
ATOM 742 C CA . SER A 1 95 ? -5.814 8.142 9.843 1.00 88.31 95 SER A CA 1
ATOM 743 C C . SER A 1 95 ? -5.695 8.518 11.322 1.00 88.31 95 SER A C 1
ATOM 745 O O . SER A 1 95 ? -5.677 7.673 12.219 1.00 88.31 95 SER A O 1
ATOM 747 N N . GLN A 1 96 ? -5.668 9.827 11.598 1.00 88.44 96 GLN A N 1
ATOM 748 C CA . GLN A 1 96 ? -5.732 10.323 12.978 1.00 88.44 96 GLN A CA 1
ATOM 749 C C . GLN A 1 96 ? -7.045 9.951 13.674 1.00 88.44 96 GLN A C 1
ATOM 751 O O . GLN A 1 96 ? -7.075 9.848 14.899 1.00 88.44 96 GLN A O 1
ATOM 756 N N . ASP A 1 97 ? -8.122 9.753 12.918 1.00 88.69 97 ASP A N 1
ATOM 757 C CA . ASP A 1 97 ? -9.408 9.364 13.485 1.00 88.69 97 ASP A CA 1
ATOM 758 C C . ASP A 1 97 ? -9.403 7.890 13.904 1.00 88.69 97 ASP A C 1
ATOM 760 O O . ASP A 1 97 ? -9.846 7.588 15.012 1.00 88.69 97 ASP A O 1
ATOM 764 N N . ASP A 1 98 ? -8.778 6.999 13.123 1.00 87.25 98 ASP A N 1
ATOM 765 C CA . ASP A 1 98 ? -8.554 5.604 13.531 1.00 87.25 98 ASP A CA 1
ATOM 766 C C . ASP A 1 98 ? -7.749 5.538 14.839 1.00 87.25 98 ASP A C 1
ATOM 768 O O . ASP A 1 98 ? -8.104 4.802 15.760 1.00 87.25 98 ASP A O 1
ATOM 772 N N . MET A 1 99 ? -6.707 6.369 14.968 1.00 88.50 99 MET A N 1
ATOM 773 C CA . MET A 1 99 ? -5.908 6.451 16.194 1.00 88.50 99 MET A CA 1
ATOM 774 C C . MET A 1 99 ? -6.749 6.868 17.408 1.00 88.50 99 MET A C 1
ATOM 776 O O . MET A 1 99 ? -6.591 6.289 18.481 1.00 88.50 99 MET A O 1
ATOM 780 N N . LYS A 1 100 ? -7.663 7.838 17.262 1.00 90.19 100 LYS A N 1
ATOM 781 C CA . LYS A 1 100 ? -8.567 8.247 18.354 1.00 90.19 100 LYS A CA 1
ATOM 782 C C . LYS A 1 100 ? -9.507 7.115 18.755 1.00 90.19 100 LYS A C 1
ATOM 784 O O . LYS A 1 100 ? -9.701 6.885 19.945 1.00 90.19 100 LYS A O 1
ATOM 789 N N . VAL A 1 101 ? -10.073 6.399 17.781 1.00 88.75 101 VAL A N 1
ATOM 790 C CA . VAL A 1 101 ? -10.963 5.255 18.040 1.00 88.75 101 VAL A CA 1
ATOM 791 C C . VAL A 1 101 ? -10.223 4.171 18.825 1.00 88.75 101 VAL A C 1
ATOM 793 O O . VAL A 1 101 ? -10.734 3.687 19.836 1.00 88.75 101 VAL A O 1
ATOM 796 N N . VAL A 1 102 ? -9.002 3.835 18.406 1.00 88.12 102 VAL A N 1
ATOM 797 C CA . VAL A 1 102 ? -8.163 2.831 19.075 1.00 88.12 102 VAL A CA 1
ATOM 798 C C . VAL A 1 102 ? -7.718 3.300 20.467 1.00 88.12 102 VAL A C 1
ATOM 800 O O . VAL A 1 102 ? -7.778 2.527 21.421 1.00 88.12 102 VAL A O 1
ATOM 803 N N . ALA A 1 103 ? -7.339 4.569 20.634 1.00 87.12 103 ALA A N 1
ATOM 804 C CA . ALA A 1 103 ? -6.963 5.126 21.935 1.00 87.12 103 ALA A CA 1
ATOM 805 C C . ALA A 1 103 ? -8.130 5.092 22.936 1.00 87.12 103 ALA A C 1
ATOM 807 O O . ALA A 1 103 ? -7.970 4.603 24.054 1.00 87.12 103 ALA A O 1
ATOM 808 N N . ASN A 1 104 ? -9.318 5.529 22.510 1.00 86.06 104 ASN A N 1
ATOM 809 C CA . ASN A 1 104 ? -10.531 5.484 23.330 1.00 86.06 104 ASN A CA 1
ATOM 810 C C . ASN A 1 104 ? -10.908 4.043 23.699 1.00 86.06 104 ASN A C 1
ATOM 812 O O . ASN A 1 104 ? -11.361 3.778 24.813 1.00 86.06 104 ASN A O 1
ATOM 816 N N . MET A 1 105 ? -10.704 3.098 22.775 1.00 86.75 105 MET A N 1
ATOM 817 C CA . MET A 1 105 ? -10.907 1.679 23.041 1.00 86.75 105 MET A CA 1
ATOM 818 C C . MET A 1 105 ? -9.989 1.197 24.173 1.00 86.75 105 MET A C 1
ATOM 820 O O . MET A 1 105 ? -10.487 0.649 25.155 1.00 86.75 105 MET A O 1
ATOM 824 N N . PHE A 1 106 ? -8.679 1.440 24.098 1.00 86.44 106 PHE A N 1
ATOM 825 C CA . PHE A 1 106 ? -7.754 1.031 25.162 1.00 86.44 106 PHE A CA 1
ATOM 826 C C . PHE A 1 106 ? -8.020 1.741 26.494 1.00 86.44 106 PHE A C 1
ATOM 828 O O . PHE A 1 106 ? -7.939 1.115 27.551 1.00 86.44 106 PHE A O 1
ATOM 835 N N . GLU A 1 107 ? -8.407 3.015 26.460 1.00 84.81 107 GLU A N 1
ATOM 836 C CA . GLU A 1 107 ? -8.808 3.746 27.661 1.00 84.81 107 GLU A CA 1
ATOM 837 C C . GLU A 1 107 ? -10.045 3.125 28.325 1.00 84.81 107 GLU A C 1
ATOM 839 O O . GLU A 1 107 ? -10.083 2.983 29.549 1.00 84.81 107 GLU A O 1
ATOM 844 N N . SER A 1 108 ? -11.035 2.695 27.536 1.00 79.69 108 SER A N 1
ATOM 845 C CA . SER A 1 108 ? -12.233 2.031 28.063 1.00 79.69 108 SER A CA 1
ATOM 846 C C . SER A 1 108 ? -11.916 0.701 28.754 1.00 79.69 108 SER A C 1
ATOM 848 O O . SER A 1 108 ? -12.505 0.397 29.790 1.00 79.69 108 SER A O 1
ATOM 850 N N . ILE A 1 109 ? -10.934 -0.050 28.242 1.00 79.56 109 ILE A N 1
ATOM 851 C CA . ILE A 1 109 ? -10.465 -1.303 28.846 1.00 79.56 109 ILE A CA 1
ATOM 852 C C . ILE A 1 109 ? -9.731 -1.013 30.160 1.00 79.56 109 ILE A C 1
ATOM 854 O O . ILE A 1 109 ? -9.990 -1.670 31.164 1.00 79.56 109 ILE A O 1
ATOM 858 N N . GLY A 1 110 ? -8.856 -0.003 30.180 1.00 73.44 110 GLY A N 1
ATOM 859 C CA . GLY A 1 110 ? -8.099 0.374 31.378 1.00 73.44 110 GLY A CA 1
ATOM 860 C C . GLY A 1 110 ? -8.955 0.974 32.500 1.00 73.44 110 GLY A C 1
ATOM 861 O O . GLY A 1 110 ? -8.592 0.869 33.668 1.00 73.44 110 GLY A O 1
ATOM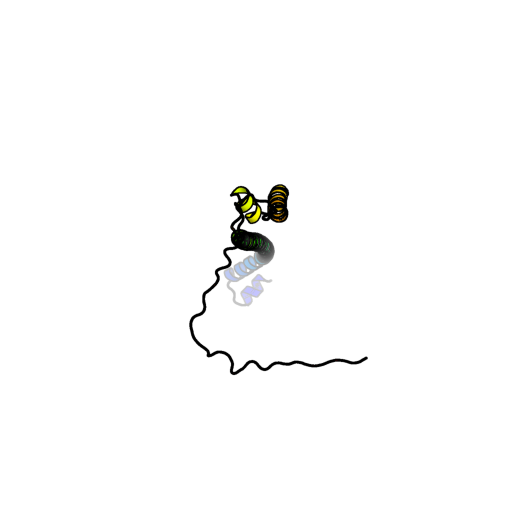 862 N N . ARG A 1 111 ? -10.097 1.589 32.163 1.00 66.81 111 ARG A N 1
ATOM 863 C CA . ARG A 1 111 ? -11.049 2.173 33.125 1.00 66.81 111 ARG A CA 1
ATOM 864 C C . ARG A 1 111 ? -12.172 1.222 33.545 1.00 66.81 111 ARG A C 1
ATOM 866 O O . ARG A 1 111 ? -12.936 1.570 34.446 1.00 66.81 111 ARG A O 1
ATOM 873 N N . ALA A 1 112 ? -12.304 0.055 32.913 1.00 62.28 112 ALA A N 1
ATOM 874 C CA . ALA A 1 112 ? -13.302 -0.938 33.289 1.00 62.28 112 ALA A CA 1
ATOM 875 C C . ALA A 1 112 ? -12.957 -1.523 34.670 1.00 62.28 112 ALA A C 1
ATOM 877 O O . ALA A 1 112 ? -12.178 -2.466 34.802 1.00 62.28 112 ALA A O 1
ATOM 878 N N . ASN A 1 113 ? -13.535 -0.943 35.724 1.00 58.41 113 ASN A N 1
ATOM 879 C CA . ASN A 1 113 ? -13.405 -1.435 37.089 1.00 58.41 113 ASN A CA 1
ATOM 880 C C . ASN A 1 113 ? -14.280 -2.692 37.237 1.00 58.41 113 ASN A C 1
ATOM 882 O O . ASN A 1 113 ? -15.427 -2.625 37.676 1.00 58.41 113 ASN A O 1
ATOM 886 N N . PHE A 1 114 ? -13.758 -3.854 36.831 1.00 60.88 114 PHE A N 1
ATOM 887 C CA . PHE A 1 114 ? -14.479 -5.134 36.903 1.00 60.88 114 PHE A CA 1
ATOM 888 C C . PHE A 1 114 ? -14.911 -5.518 38.335 1.00 60.88 114 PHE A C 1
ATOM 890 O O . PHE A 1 114 ? -15.733 -6.415 38.496 1.00 60.88 114 PHE A O 1
ATOM 897 N N . GLY A 1 115 ? -14.386 -4.838 39.365 1.00 60.28 115 GLY A N 1
ATOM 898 C CA . GLY A 1 115 ? -14.770 -5.013 40.769 1.00 60.28 115 GLY A CA 1
ATOM 899 C C . GLY A 1 115 ? -16.081 -4.335 41.192 1.00 60.28 115 GLY A C 1
ATOM 900 O O . GLY A 1 115 ? -16.650 -4.752 42.194 1.00 60.28 115 GLY A O 1
ATOM 901 N N . ASP A 1 116 ? -16.580 -3.346 40.438 1.00 57.72 116 ASP A N 1
ATOM 902 C CA . ASP A 1 116 ? -17.822 -2.607 40.758 1.00 57.72 116 ASP A CA 1
ATOM 903 C C . ASP A 1 116 ? -19.023 -3.038 39.899 1.00 57.72 116 ASP A C 1
ATOM 905 O O . ASP A 1 116 ? -20.127 -2.502 40.032 1.00 57.72 116 ASP A O 1
ATOM 909 N N . LEU A 1 117 ? -18.836 -4.006 38.996 1.00 58.38 117 LEU A N 1
ATOM 910 C CA . LEU A 1 117 ? -19.961 -4.583 38.271 1.00 58.38 117 LEU A CA 1
ATOM 911 C C . LEU A 1 117 ? -20.857 -5.323 39.278 1.00 58.38 117 LEU A C 1
ATOM 913 O O . LEU A 1 117 ? -20.346 -6.144 40.043 1.00 58.38 117 LEU A O 1
ATOM 917 N N . PRO A 1 118 ? -22.188 -5.110 39.265 1.00 58.69 118 PRO A N 1
ATOM 918 C CA . PRO A 1 118 ? -23.132 -5.867 40.079 1.00 58.69 118 PRO A CA 1
ATOM 919 C C . PRO A 1 118 ? -23.308 -7.273 39.486 1.00 58.69 118 PRO A C 1
ATOM 921 O O . PRO A 1 118 ? -24.409 -7.702 39.148 1.00 58.69 118 PRO A O 1
ATOM 924 N N . ILE A 1 119 ? -22.206 -8.004 39.323 1.00 56.25 119 ILE A N 1
ATOM 925 C CA . ILE A 1 119 ? -22.230 -9.449 39.185 1.00 56.25 119 ILE A CA 1
ATOM 926 C C . ILE A 1 119 ? -22.573 -9.914 40.592 1.00 56.25 119 ILE A C 1
ATOM 928 O O . ILE A 1 119 ? -21.741 -9.822 41.495 1.00 56.25 119 ILE A O 1
ATOM 932 N N . GLY A 1 120 ? -23.852 -10.249 40.800 1.00 49.88 120 GLY A N 1
ATOM 933 C CA . GLY A 1 120 ? -24.401 -10.600 42.106 1.00 49.88 120 GLY A CA 1
ATOM 934 C C . GLY A 1 120 ? -23.406 -11.458 42.866 1.00 49.88 120 GLY A C 1
ATOM 935 O O . GLY A 1 120 ? -22.914 -12.430 42.295 1.00 49.88 120 GLY A O 1
ATOM 936 N N . GLN A 1 121 ? -23.076 -11.016 44.086 1.00 51.03 121 GLN A N 1
ATOM 937 C CA . GLN A 1 121 ? -22.113 -11.622 45.000 1.00 51.03 121 GLN A CA 1
ATOM 938 C C . GLN A 1 121 ? -22.107 -13.134 44.815 1.00 51.03 121 GLN A C 1
ATOM 940 O O . GLN A 1 121 ? -22.925 -13.857 45.385 1.00 51.03 121 GLN A O 1
ATOM 945 N N . SER A 1 122 ? -21.199 -13.608 43.969 1.00 49.78 122 SER A N 1
ATOM 946 C CA . SER A 1 122 ? -20.926 -15.021 43.876 1.00 49.78 122 SER A CA 1
ATOM 947 C C . SER A 1 122 ? -20.143 -15.256 45.141 1.00 49.78 122 SER A C 1
ATOM 949 O O . SER A 1 122 ? -18.954 -14.945 45.204 1.00 49.78 122 SER A O 1
ATOM 951 N N . GLN A 1 123 ? -20.865 -15.658 46.192 1.00 47.62 123 GLN A N 1
ATOM 952 C CA . GLN A 1 123 ? -20.279 -16.236 47.386 1.00 47.62 123 GLN A CA 1
ATOM 953 C C . GLN A 1 123 ? -19.105 -17.073 46.904 1.00 47.62 123 GLN A C 1
ATOM 955 O O . GLN A 1 123 ? -19.278 -17.914 46.018 1.00 47.62 123 GLN A O 1
ATOM 960 N N . SER A 1 124 ? -17.909 -16.791 47.414 1.00 50.50 124 SER A N 1
ATOM 961 C CA . SER A 1 124 ? -16.793 -17.702 47.252 1.00 50.50 124 SER A CA 1
ATOM 962 C C . SER A 1 124 ? -17.288 -19.043 47.775 1.00 50.50 124 SER A C 1
ATOM 964 O O . SER A 1 124 ? -17.379 -19.243 48.987 1.00 50.50 124 SER A O 1
ATOM 966 N N . VAL A 1 125 ? -17.705 -19.931 46.876 1.00 49.38 125 VAL A N 1
ATOM 967 C CA . VAL A 1 125 ? -17.969 -21.316 47.219 1.00 49.38 125 VAL A CA 1
ATOM 968 C C . VAL A 1 125 ? -16.589 -21.879 47.493 1.00 49.38 125 VAL A C 1
ATOM 970 O O . VAL A 1 125 ? -15.872 -22.316 46.596 1.00 49.38 125 VAL A O 1
ATOM 973 N N . ILE A 1 126 ? -16.184 -21.759 48.752 1.00 53.50 126 ILE A N 1
ATOM 974 C CA . ILE A 1 126 ? -15.118 -22.552 49.327 1.00 53.50 126 ILE A CA 1
ATOM 975 C C . ILE A 1 126 ? -15.645 -23.977 49.218 1.00 53.50 126 ILE A C 1
ATOM 977 O O . ILE A 1 126 ? -16.537 -24.394 49.953 1.00 53.50 126 ILE A O 1
ATOM 981 N N . VAL A 1 127 ? -15.182 -24.686 48.193 1.00 49.69 127 VAL A N 1
ATOM 982 C CA . VAL A 1 127 ? -15.412 -26.117 48.074 1.00 49.69 127 VAL A CA 1
ATOM 983 C C . VAL A 1 127 ? -14.547 -26.754 49.153 1.00 49.69 127 VAL A C 1
ATOM 985 O O . VAL A 1 127 ? -13.362 -27.001 48.933 1.00 49.69 127 VAL A O 1
ATOM 988 N N . ASP A 1 128 ? -15.132 -26.999 50.324 1.00 45.12 128 ASP A N 1
ATOM 989 C CA . ASP A 1 128 ? -14.561 -27.919 51.301 1.00 45.12 128 ASP A CA 1
ATOM 990 C C . ASP A 1 128 ? -14.562 -29.308 50.665 1.00 45.12 128 ASP A C 1
ATOM 992 O O . ASP A 1 128 ? -15.548 -30.051 50.662 1.00 45.12 128 ASP A O 1
ATOM 996 N N . ARG A 1 129 ? -13.436 -29.641 50.035 1.00 38.84 129 ARG A N 1
ATOM 997 C CA . ARG A 1 129 ? -13.176 -30.978 49.525 1.00 38.84 129 ARG A CA 1
ATOM 998 C C . ARG A 1 129 ? -12.939 -31.880 50.731 1.00 38.84 129 ARG A C 1
ATOM 1000 O O . ARG A 1 129 ? -11.820 -31.972 51.226 1.00 38.84 129 ARG A O 1
ATOM 1007 N N . ALA A 1 130 ? -14.009 -32.523 51.193 1.00 39.28 130 ALA A N 1
ATOM 1008 C CA . ALA A 1 130 ? -13.943 -33.558 52.211 1.00 39.28 130 ALA A CA 1
ATOM 1009 C C . ALA A 1 130 ? -12.923 -34.638 51.811 1.00 39.28 130 ALA A C 1
ATOM 1011 O O . ALA A 1 130 ? -12.864 -35.088 50.662 1.00 39.28 130 ALA A O 1
ATOM 1012 N N . GLU A 1 131 ? -12.092 -34.988 52.785 1.00 44.09 131 GLU A N 1
ATOM 1013 C CA . GLU A 1 131 ? -10.942 -35.870 52.674 1.00 44.09 131 GLU A CA 1
ATOM 1014 C C . GLU A 1 131 ? -11.297 -37.263 52.144 1.00 44.09 131 GLU A C 1
ATOM 1016 O O . GLU A 1 131 ? -12.298 -37.871 52.523 1.00 44.09 131 GLU A O 1
ATOM 1021 N N . GLY A 1 132 ? -10.410 -37.813 51.312 1.00 36.72 132 GLY A N 1
ATOM 1022 C CA . GLY A 1 132 ? -10.518 -39.196 50.878 1.00 36.72 132 GLY A CA 1
ATOM 1023 C C . GLY A 1 132 ? -9.388 -39.651 49.964 1.00 36.72 132 GLY A C 1
ATOM 1024 O O . GLY A 1 132 ? -9.559 -39.684 48.754 1.00 36.72 132 GLY A O 1
ATOM 1025 N N . HIS A 1 133 ? -8.294 -40.104 50.586 1.00 38.59 133 HIS A N 1
ATOM 1026 C CA . HIS A 1 133 ? -7.390 -41.153 50.089 1.00 38.59 133 HIS A CA 1
ATOM 1027 C C . HIS A 1 133 ? -6.315 -40.799 49.038 1.00 38.59 133 HIS A C 1
ATOM 1029 O O . HIS A 1 133 ? -6.542 -40.803 47.834 1.00 38.59 133 HIS A O 1
ATOM 1035 N N . ASN A 1 134 ? -5.083 -40.661 49.551 1.00 40.41 134 ASN A N 1
ATOM 1036 C CA . ASN A 1 134 ? -3.927 -41.548 49.295 1.00 40.41 134 ASN A CA 1
ATOM 1037 C C . ASN A 1 134 ? -2.606 -40.811 49.017 1.00 40.41 134 ASN A C 1
ATOM 1039 O O . ASN A 1 134 ? -2.212 -40.535 47.891 1.00 40.41 134 ASN A O 1
ATOM 1043 N N . GLN A 1 135 ? -1.901 -40.552 50.120 1.00 53.47 135 GLN A N 1
ATOM 1044 C CA . GLN A 1 135 ? -0.474 -40.815 50.342 1.00 53.47 135 GLN A CA 1
ATOM 1045 C C . GLN A 1 135 ? 0.332 -41.353 49.136 1.00 53.47 135 GLN A C 1
ATOM 1047 O O . GLN A 1 135 ? 0.543 -42.560 49.052 1.00 53.47 135 GLN A O 1
ATOM 1052 N N . THR A 1 136 ? 0.880 -40.518 48.239 1.00 48.47 136 THR A N 1
ATOM 1053 C CA . THR A 1 136 ? 2.054 -40.942 47.426 1.00 48.47 136 THR A CA 1
ATOM 1054 C C . THR A 1 136 ? 2.909 -39.820 46.813 1.00 48.47 136 THR A C 1
ATOM 1056 O O . THR A 1 136 ? 3.582 -40.055 45.817 1.00 48.47 136 THR A O 1
ATOM 1059 N N . ILE A 1 137 ? 2.959 -38.603 47.367 1.00 49.41 137 ILE A N 1
ATOM 1060 C CA . ILE A 1 137 ? 3.872 -37.560 46.837 1.00 49.41 137 ILE A CA 1
ATOM 1061 C C . ILE A 1 137 ? 4.637 -36.863 47.973 1.00 49.41 137 ILE A C 1
ATOM 1063 O O . ILE A 1 137 ? 4.672 -35.648 48.086 1.00 49.41 137 ILE A O 1
ATOM 1067 N N . LEU A 1 138 ? 5.245 -37.656 48.859 1.00 51.47 138 LEU A N 1
ATOM 1068 C CA . LEU A 1 138 ? 6.148 -37.180 49.919 1.00 51.47 138 LEU A CA 1
ATOM 1069 C C . LEU A 1 138 ? 7.436 -38.016 49.951 1.00 51.47 138 LEU A C 1
ATOM 1071 O O . LEU A 1 138 ? 7.795 -38.578 50.981 1.00 51.47 138 LEU A O 1
ATOM 1075 N N . LYS A 1 139 ? 8.129 -38.158 48.813 1.00 51.53 139 LYS A N 1
ATOM 1076 C CA . LYS A 1 139 ? 9.469 -38.780 48.815 1.00 51.53 139 LYS A CA 1
ATOM 1077 C C . LYS A 1 139 ? 10.603 -37.954 48.221 1.00 51.53 139 LYS A C 1
ATOM 1079 O O . LYS A 1 139 ? 11.744 -38.295 48.501 1.00 51.53 139 LYS A O 1
ATOM 1084 N N . HIS A 1 140 ? 10.353 -36.855 47.502 1.00 51.47 140 HIS A N 1
ATOM 1085 C CA . HIS A 1 140 ? 11.447 -36.102 46.870 1.00 51.47 140 HIS A CA 1
ATOM 1086 C C . HIS A 1 140 ? 11.251 -34.578 46.832 1.00 51.47 140 HIS A C 1
ATOM 1088 O O . HIS A 1 140 ? 11.443 -33.963 45.789 1.00 51.47 140 HIS A O 1
ATOM 1094 N N . SER A 1 141 ? 10.920 -33.937 47.955 1.00 53.03 141 SER A N 1
ATOM 1095 C CA . SER A 1 141 ? 11.162 -32.493 48.094 1.00 53.03 141 SER A CA 1
ATOM 1096 C C . SER A 1 141 ? 12.420 -32.274 48.933 1.00 53.03 141 SER A C 1
ATOM 1098 O O . SER A 1 141 ? 12.425 -32.525 50.137 1.00 53.03 141 SER A O 1
ATOM 1100 N N . ILE A 1 142 ? 13.499 -31.848 48.279 1.00 56.09 142 ILE A N 1
ATOM 1101 C CA . ILE A 1 142 ? 14.719 -31.359 48.927 1.00 56.09 142 ILE A CA 1
ATOM 1102 C C . ILE A 1 142 ? 14.450 -29.907 49.336 1.00 56.09 142 ILE A C 1
ATOM 1104 O O . ILE A 1 142 ? 14.200 -29.066 48.474 1.00 56.09 142 ILE A O 1
ATOM 1108 N N . SER A 1 143 ? 14.486 -29.616 50.636 1.00 56.62 143 SER A N 1
ATOM 1109 C CA . SER A 1 143 ? 14.383 -28.253 51.169 1.00 56.62 143 SER A CA 1
ATOM 1110 C C . SER A 1 143 ? 15.770 -27.611 51.222 1.00 56.62 143 SER A C 1
ATOM 1112 O O . SER A 1 143 ? 16.659 -28.123 51.899 1.00 56.62 143 SER A O 1
ATOM 1114 N N . PHE A 1 144 ? 15.960 -26.486 50.532 1.00 51.41 144 PHE A N 1
ATOM 1115 C CA . PHE A 1 144 ? 17.167 -25.662 50.642 1.00 51.41 144 PHE A CA 1
ATOM 1116 C C . PHE A 1 144 ? 16.905 -24.475 51.574 1.00 51.41 144 PHE A C 1
ATOM 1118 O O . PHE A 1 144 ? 16.700 -23.352 51.121 1.00 51.41 144 PHE A O 1
ATOM 1125 N N . ASP A 1 145 ? 16.937 -24.722 52.884 1.00 51.44 145 ASP A N 1
ATOM 1126 C CA . ASP A 1 145 ? 17.072 -23.648 53.870 1.00 51.44 145 ASP A CA 1
ATOM 1127 C C . ASP A 1 145 ? 18.547 -23.239 53.964 1.00 51.44 145 ASP A C 1
ATOM 1129 O O . ASP A 1 145 ? 19.339 -23.811 54.714 1.00 51.44 145 ASP A O 1
ATOM 1133 N N . ALA A 1 146 ? 18.935 -22.232 53.183 1.00 47.44 146 ALA A N 1
ATOM 1134 C CA . ALA A 1 146 ? 20.201 -21.539 53.377 1.00 47.44 146 ALA A CA 1
ATOM 1135 C C . ALA A 1 146 ? 20.004 -20.418 54.407 1.00 47.44 146 ALA A C 1
ATOM 1137 O O . ALA A 1 146 ? 19.611 -19.296 54.087 1.00 47.44 146 ALA A O 1
ATOM 1138 N N . GLN A 1 147 ? 20.305 -20.738 55.665 1.00 55.34 147 GLN A N 1
ATOM 1139 C CA . GLN A 1 147 ? 20.524 -19.763 56.726 1.00 55.34 147 GLN A CA 1
ATOM 1140 C C . GLN A 1 147 ? 21.544 -18.700 56.279 1.00 55.34 147 GLN A C 1
ATOM 1142 O O . GLN A 1 147 ? 22.704 -19.008 56.012 1.00 55.34 147 GLN A O 1
ATOM 1147 N N . ARG A 1 148 ? 21.150 -17.424 56.296 1.00 45.09 148 ARG A N 1
ATOM 1148 C CA . ARG A 1 148 ? 22.079 -16.309 56.528 1.00 45.09 148 ARG A CA 1
ATOM 1149 C C . ARG A 1 148 ? 21.530 -15.430 57.645 1.00 45.09 148 ARG A C 1
ATOM 1151 O O . ARG A 1 148 ? 20.785 -14.487 57.412 1.00 45.09 148 ARG A O 1
ATOM 1158 N N . LYS A 1 149 ? 21.920 -15.763 58.875 1.00 46.78 149 LYS A N 1
ATOM 1159 C CA . LYS A 1 149 ? 22.104 -14.780 59.945 1.00 46.78 149 LYS A CA 1
ATOM 1160 C C . LYS A 1 149 ? 23.575 -14.403 59.944 1.00 46.78 149 LYS A C 1
ATOM 1162 O O . LYS A 1 149 ? 24.372 -15.314 60.074 1.00 46.78 149 LYS A O 1
ATOM 1167 N N . PHE A 1 150 ? 23.877 -13.122 59.795 1.00 41.84 150 PHE A N 1
ATOM 1168 C CA . PHE A 1 150 ? 24.887 -12.302 60.486 1.00 41.84 150 PHE A CA 1
ATOM 1169 C C . PHE A 1 150 ? 24.587 -10.884 59.955 1.00 41.84 150 PHE A C 1
ATOM 1171 O O . PHE A 1 150 ? 24.390 -10.725 58.753 1.00 41.84 150 PHE A O 1
ATOM 1178 N N . GLY A 1 151 ? 24.271 -9.896 60.788 1.00 41.28 151 GLY A N 1
ATOM 1179 C CA . GLY A 1 151 ? 25.103 -9.415 61.885 1.00 41.28 151 GLY A CA 1
ATOM 1180 C C . GLY A 1 151 ? 25.748 -8.138 61.382 1.00 41.28 151 GLY A C 1
ATOM 1181 O O . GLY A 1 151 ? 26.652 -8.281 60.536 1.00 41.28 151 GLY A O 1
#

pLDDT: mean 75.13, std 16.8, range [36.72, 96.56]

Foldseek 3Di:
DQLVVVVVVPDDSVRSVVVVVCVVCVVVVVVVVVVVVVVVVVVVVVVVVVVVVVVVVVVVLVVLQVQLVVVLVVVVPDPDDDDPLLSVLSRCVPDPVSVVSVVVVVVCVVPPPVVPPPPPPPPPPPPPPPDDDDDDDPDDDDDDPDDDDDD

Organism: NCBI:txid754436

Radius of gyration: 42.74 Å; chains: 1; bounding box: 68×52×122 Å

Secondary structure (DSSP, 8-state):
-HHHHHHHTT--HHHHHHHHHHHHHHHHHHHHHHHHHHHHHHHHHHHHHHHHHHHHHHHHHHHHHHHHHHHHHHHHTSS----HHHHHHHHH--SHHHHHHHHHHHHHHHH--TTSS---------------------S------------